Protein AF-A0A920MEP7-F1 (afdb_monomer_lite)

pLDDT: mean 88.27, std 14.55, range [32.38, 98.56]

Structure (mmCIF, N/CA/C/O backbone):
data_AF-A0A920MEP7-F1
#
_entry.id   AF-A0A920MEP7-F1
#
loop_
_atom_site.group_PDB
_atom_site.id
_atom_site.type_symbol
_atom_site.label_atom_id
_atom_site.label_alt_id
_atom_site.label_comp_id
_atom_site.label_asym_id
_atom_site.label_entity_id
_atom_site.label_seq_id
_atom_site.pdbx_PDB_ins_code
_atom_site.Cartn_x
_atom_site.Cartn_y
_atom_site.Cartn_z
_atom_site.occupancy
_atom_site.B_iso_or_equiv
_atom_site.auth_seq_id
_atom_site.auth_comp_id
_atom_site.auth_asym_id
_atom_site.auth_atom_id
_atom_site.pdbx_PDB_model_num
ATOM 1 N N . MET A 1 1 ? -2.059 -19.667 4.956 1.00 55.47 1 MET A N 1
ATOM 2 C CA . MET A 1 1 ? -2.532 -18.261 4.910 1.00 55.47 1 MET A CA 1
ATOM 3 C C . MET A 1 1 ? -3.082 -17.993 3.520 1.00 55.47 1 MET A C 1
ATOM 5 O O . MET A 1 1 ? -2.458 -18.440 2.569 1.00 55.47 1 MET A O 1
ATOM 9 N N . LYS A 1 2 ? -4.244 -17.339 3.388 1.00 78.62 2 LYS A N 1
ATOM 10 C CA . LYS A 1 2 ? -4.811 -16.990 2.074 1.00 78.62 2 LYS A CA 1
ATOM 11 C C . LYS A 1 2 ? -4.186 -15.677 1.589 1.00 78.62 2 LYS A C 1
ATOM 13 O O . LYS A 1 2 ? -4.245 -14.680 2.309 1.00 78.62 2 LYS A O 1
ATOM 18 N N . GLY A 1 3 ? -3.583 -15.707 0.405 1.00 91.06 3 GLY A N 1
ATOM 19 C CA . GLY A 1 3 ? -3.144 -14.524 -0.331 1.00 91.06 3 GLY A CA 1
ATOM 20 C C . GLY A 1 3 ? -3.932 -14.375 -1.630 1.00 91.06 3 GLY A C 1
ATOM 21 O O . GLY A 1 3 ? -4.573 -15.330 -2.073 1.00 91.06 3 GLY A O 1
ATOM 22 N N . PHE A 1 4 ? -3.920 -13.180 -2.208 1.00 96.56 4 PHE A N 1
ATOM 23 C CA . PHE A 1 4 ? -4.502 -12.901 -3.519 1.00 96.56 4 PHE A CA 1
ATOM 24 C C . PHE A 1 4 ? -3.724 -11.790 -4.227 1.00 96.56 4 PHE A C 1
ATOM 26 O O . PHE A 1 4 ? -3.032 -10.991 -3.594 1.00 96.56 4 PHE A O 1
ATOM 33 N N . ILE A 1 5 ? -3.854 -11.741 -5.551 1.00 97.88 5 ILE A N 1
ATOM 34 C CA . ILE A 1 5 ? -3.177 -10.767 -6.407 1.00 97.88 5 ILE A CA 1
ATOM 35 C C . ILE A 1 5 ? -4.216 -9.818 -6.991 1.00 97.88 5 ILE A C 1
ATOM 37 O O . ILE A 1 5 ? -5.267 -10.252 -7.459 1.00 97.88 5 ILE A O 1
ATOM 41 N N . ILE A 1 6 ? -3.895 -8.527 -6.985 1.00 97.88 6 ILE A N 1
ATOM 42 C CA . ILE A 1 6 ? -4.629 -7.496 -7.711 1.00 97.88 6 ILE A CA 1
ATOM 43 C C . ILE A 1 6 ? -3.776 -7.053 -8.892 1.00 97.88 6 ILE A C 1
ATOM 45 O O . ILE A 1 6 ? -2.774 -6.359 -8.719 1.00 97.88 6 ILE A O 1
ATOM 49 N N . ASP A 1 7 ? -4.187 -7.476 -10.084 1.00 97.94 7 ASP A N 1
ATOM 50 C CA . ASP A 1 7 ? -3.646 -7.028 -11.367 1.00 97.94 7 ASP A CA 1
ATOM 51 C C . ASP A 1 7 ? -4.684 -6.118 -12.025 1.00 97.94 7 ASP A C 1
ATOM 53 O O . ASP A 1 7 ? -5.608 -6.572 -12.699 1.00 97.94 7 ASP A O 1
ATOM 57 N N . GLN A 1 8 ? -4.608 -4.830 -11.701 1.00 98.31 8 GLN A N 1
ATOM 58 C CA . GLN A 1 8 ? -5.522 -3.807 -12.200 1.00 98.31 8 GLN A CA 1
ATOM 59 C C . GLN A 1 8 ? -4.709 -2.570 -12.571 1.00 98.31 8 GLN A C 1
ATOM 61 O O . GLN A 1 8 ? -4.029 -2.031 -11.688 1.00 98.31 8 GLN A O 1
ATOM 66 N N . PRO A 1 9 ? -4.747 -2.105 -13.833 1.00 98.25 9 PRO A N 1
ATOM 67 C CA . PRO A 1 9 ? -3.940 -0.972 -14.251 1.00 98.25 9 PRO A CA 1
ATOM 68 C C . PRO A 1 9 ? -4.361 0.321 -13.546 1.00 98.25 9 PRO A C 1
ATOM 70 O O . PRO A 1 9 ? -5.502 0.496 -13.112 1.00 98.25 9 PRO A O 1
ATOM 73 N N . ILE A 1 10 ? -3.397 1.228 -13.393 1.00 97.75 10 ILE A N 1
ATOM 74 C CA . ILE A 1 10 ? -3.559 2.476 -12.653 1.00 97.75 10 ILE A CA 1
ATOM 75 C C . ILE A 1 10 ? -3.188 3.665 -13.526 1.00 97.75 10 ILE A C 1
ATOM 77 O O . ILE A 1 10 ? -2.081 3.740 -14.067 1.00 97.75 10 ILE A O 1
ATOM 81 N N . ARG A 1 11 ? -4.072 4.663 -13.558 1.00 96.44 11 ARG A N 1
ATOM 82 C CA . ARG A 1 11 ? -3.802 5.988 -14.123 1.00 96.44 11 ARG A CA 1
ATOM 83 C C . ARG A 1 11 ? -3.834 7.043 -13.024 1.00 96.44 11 ARG A C 1
ATOM 85 O O . ARG A 1 11 ? -4.595 6.941 -12.068 1.00 96.44 11 ARG A O 1
ATOM 92 N N . ILE A 1 12 ? -3.000 8.073 -13.145 1.00 93.00 12 ILE A N 1
ATOM 93 C CA . ILE A 1 12 ? -3.084 9.247 -12.270 1.00 93.00 12 ILE A CA 1
ATOM 94 C C . ILE A 1 12 ? -4.137 10.186 -12.849 1.00 93.00 12 ILE A C 1
ATOM 96 O O . ILE A 1 12 ? -3.950 10.717 -13.944 1.00 93.00 12 ILE A O 1
ATOM 100 N N . ASP A 1 13 ? -5.205 10.431 -12.098 1.00 91.44 13 ASP A N 1
ATOM 101 C CA . ASP A 1 13 ? -6.173 11.475 -12.409 1.00 91.44 13 ASP A CA 1
ATOM 102 C C . ASP A 1 13 ? -5.526 12.848 -12.182 1.00 91.44 13 ASP A C 1
ATOM 104 O O . ASP A 1 13 ? -5.351 13.301 -11.047 1.00 91.44 13 ASP A O 1
ATOM 108 N N . ARG A 1 14 ? -5.121 13.492 -13.282 1.00 86.06 14 ARG A N 1
ATOM 109 C CA . ARG A 1 14 ? -4.467 14.808 -13.278 1.00 86.06 14 ARG A CA 1
ATOM 110 C C . ARG A 1 14 ? -5.448 15.966 -13.081 1.00 86.06 14 ARG A C 1
ATOM 112 O O . ARG A 1 14 ? -5.000 17.041 -12.692 1.00 86.06 14 ARG A O 1
ATOM 119 N N . ASN A 1 15 ? -6.742 15.745 -13.313 1.00 84.06 15 ASN A N 1
ATOM 120 C CA . ASN A 1 15 ? -7.783 16.765 -13.164 1.00 84.06 15 ASN A CA 1
ATOM 121 C C . ASN A 1 15 ? -8.213 16.908 -11.698 1.00 84.06 15 ASN A C 1
ATOM 123 O O . ASN A 1 15 ? -8.708 17.952 -11.276 1.00 84.06 15 ASN A O 1
ATOM 127 N N . ASN A 1 16 ? -7.976 15.877 -10.887 1.00 83.38 16 ASN A N 1
ATOM 128 C CA . ASN A 1 16 ? -8.189 15.932 -9.452 1.00 83.38 16 ASN A CA 1
ATOM 129 C C . ASN A 1 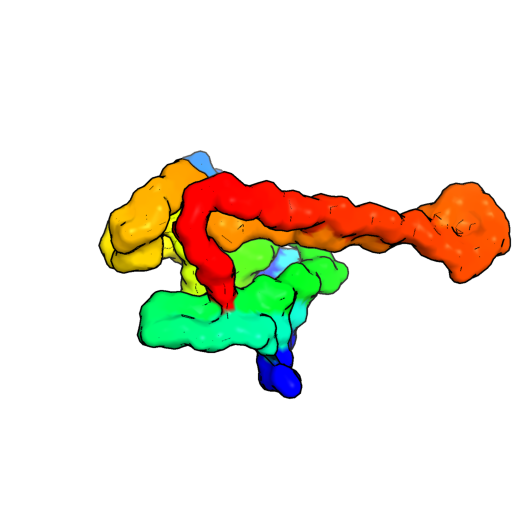16 ? -7.069 16.705 -8.727 1.00 83.38 16 ASN A C 1
ATOM 131 O O . ASN A 1 16 ? -5.884 16.391 -8.865 1.00 83.38 16 ASN A O 1
ATOM 135 N N . LYS A 1 17 ? -7.449 17.638 -7.839 1.00 77.38 17 LYS A N 1
ATOM 136 C CA . LYS A 1 17 ? -6.532 18.431 -6.989 1.00 77.38 17 LYS A CA 1
ATOM 137 C C . LYS A 1 17 ? -5.497 17.581 -6.232 1.00 77.38 17 LYS A C 1
ATOM 139 O O . LYS A 1 17 ? -4.391 18.044 -5.971 1.00 77.38 17 LYS A O 1
ATOM 144 N N . TYR A 1 18 ? -5.832 16.340 -5.879 1.00 79.31 18 TYR A N 1
ATOM 145 C CA . TYR A 1 18 ? -4.975 15.436 -5.110 1.00 79.31 18 TYR A CA 1
ATOM 146 C C . TYR A 1 18 ? -4.148 14.466 -5.963 1.00 79.31 18 TYR A C 1
ATOM 148 O O . TYR A 1 18 ? -3.463 13.618 -5.379 1.00 79.31 18 TYR A O 1
ATOM 156 N N . ARG A 1 19 ? -4.206 14.568 -7.302 1.00 84.06 19 ARG A N 1
ATOM 157 C CA . ARG A 1 19 ? -3.530 13.670 -8.259 1.00 84.06 19 ARG A CA 1
ATOM 158 C C . ARG A 1 19 ? -3.702 12.203 -7.872 1.00 84.06 19 ARG A C 1
ATOM 160 O O . ARG A 1 19 ? -2.742 11.489 -7.569 1.00 84.06 19 ARG A O 1
ATOM 167 N N . LYS A 1 20 ? -4.963 11.798 -7.740 1.00 89.00 20 LYS A N 1
ATOM 168 C CA . LYS A 1 20 ? -5.339 10.485 -7.220 1.00 89.00 20 LYS A CA 1
ATOM 169 C C . LYS A 1 20 ? -5.065 9.433 -8.293 1.00 89.00 20 LYS A C 1
ATOM 171 O O . LYS A 1 20 ? -5.510 9.559 -9.422 1.00 89.00 20 LYS A O 1
ATOM 176 N N . SER A 1 21 ? -4.346 8.385 -7.931 1.00 94.56 21 SER A N 1
ATOM 177 C CA . SER A 1 21 ? -4.244 7.174 -8.739 1.00 94.56 21 SER A CA 1
ATOM 178 C C . SER A 1 21 ? -5.575 6.430 -8.704 1.00 94.56 21 SER A C 1
ATOM 180 O O . SER A 1 21 ? -6.063 6.148 -7.608 1.00 94.56 21 SER A O 1
ATOM 182 N N . ILE A 1 22 ? -6.155 6.146 -9.861 1.00 95.31 22 ILE A N 1
ATOM 183 C CA . ILE A 1 22 ? -7.443 5.470 -10.039 1.00 95.31 22 ILE A CA 1
ATOM 184 C C . ILE A 1 22 ? -7.250 4.192 -10.855 1.00 95.31 22 ILE A C 1
ATOM 186 O O . ILE A 1 22 ? -6.300 4.101 -11.636 1.00 95.31 22 ILE A O 1
ATOM 190 N N . ILE A 1 23 ? -8.132 3.214 -10.650 1.00 97.00 23 ILE A N 1
ATOM 191 C CA . ILE A 1 23 ? -8.180 2.028 -11.506 1.00 97.00 23 ILE A CA 1
ATOM 192 C C . ILE A 1 23 ? -8.759 2.445 -12.845 1.00 97.00 23 ILE A C 1
ATOM 194 O O . ILE A 1 23 ? -9.815 3.074 -12.886 1.00 97.00 23 ILE A O 1
ATOM 198 N N . ASP A 1 24 ? -8.038 2.137 -13.910 1.00 96.31 24 ASP A N 1
ATOM 199 C CA . ASP A 1 24 ? -8.383 2.566 -15.256 1.00 96.31 24 ASP A CA 1
ATOM 200 C C . ASP A 1 24 ? -7.801 1.568 -16.253 1.00 96.31 24 ASP A C 1
ATOM 202 O O . ASP A 1 24 ? -6.620 1.235 -16.153 1.00 96.31 24 ASP A O 1
ATOM 206 N N . ALA A 1 25 ? -8.608 1.090 -17.199 1.00 95.75 25 ALA A N 1
ATOM 207 C CA . ALA A 1 25 ? -8.166 0.132 -18.209 1.00 95.75 25 ALA A CA 1
ATOM 208 C C . ALA A 1 25 ? -7.069 0.710 -19.121 1.00 95.75 25 ALA A C 1
ATOM 210 O O . ALA A 1 25 ? -6.203 -0.031 -19.578 1.00 95.75 25 ALA A O 1
ATOM 211 N N . GLU A 1 26 ? -7.052 2.033 -19.317 1.00 95.62 26 GLU A N 1
ATOM 212 C CA . GLU A 1 26 ? -6.011 2.753 -20.065 1.00 95.62 26 GLU A CA 1
ATOM 213 C C . GLU A 1 26 ? -4.804 3.135 -19.183 1.00 95.62 26 GLU A C 1
ATOM 215 O O . GLU A 1 26 ? -3.903 3.874 -19.589 1.00 95.62 26 GLU A O 1
ATOM 220 N N . GLY A 1 27 ? -4.790 2.675 -17.930 1.00 96.44 27 GLY A N 1
ATOM 221 C CA . GLY A 1 27 ? -3.718 2.917 -16.979 1.00 96.44 27 GLY A CA 1
ATOM 222 C C . GLY A 1 27 ? -2.447 2.112 -17.251 1.00 96.44 27 GLY A C 1
ATOM 223 O O . GLY A 1 27 ? -2.382 1.200 -18.070 1.00 96.44 27 GLY A O 1
ATOM 224 N N . LEU A 1 28 ? -1.400 2.422 -16.488 1.00 97.75 28 LEU A N 1
ATOM 225 C CA . LEU A 1 28 ? -0.173 1.634 -16.488 1.00 97.75 28 LEU A CA 1
ATOM 226 C C . LEU A 1 28 ? -0.383 0.339 -15.708 1.00 97.75 28 LEU A C 1
ATOM 228 O O . LEU A 1 28 ? -0.958 0.360 -14.618 1.00 97.75 28 LEU A O 1
ATOM 232 N N . LYS A 1 29 ? 0.177 -0.766 -16.213 1.00 98.19 29 LYS A N 1
ATOM 233 C CA . LYS A 1 29 ? 0.174 -2.061 -15.522 1.00 98.19 29 LYS A CA 1
ATOM 234 C C . LYS A 1 29 ? 0.634 -1.907 -14.069 1.00 98.19 29 LYS A C 1
ATOM 236 O O . LYS A 1 29 ? 1.710 -1.343 -13.801 1.00 98.19 29 LYS A O 1
ATOM 241 N N . ALA A 1 30 ? -0.196 -2.416 -13.163 1.00 98.38 30 ALA A N 1
ATOM 242 C CA . ALA A 1 30 ? 0.032 -2.381 -11.733 1.00 98.38 30 ALA A CA 1
ATOM 243 C C . ALA A 1 30 ? -0.389 -3.711 -11.098 1.00 98.38 30 ALA A C 1
ATOM 245 O O . ALA A 1 30 ? -1.553 -4.093 -11.190 1.00 98.38 30 ALA A O 1
ATOM 246 N N . ILE A 1 31 ? 0.557 -4.384 -10.439 1.00 98.56 31 ILE A N 1
ATOM 247 C CA . ILE A 1 31 ? 0.349 -5.678 -9.780 1.00 98.56 31 ILE A CA 1
ATOM 248 C C . ILE A 1 31 ? 0.750 -5.571 -8.312 1.00 98.56 31 ILE A C 1
ATOM 250 O O . ILE A 1 31 ? 1.887 -5.199 -8.003 1.00 98.56 31 ILE A O 1
ATOM 254 N N . THR A 1 32 ? -0.164 -5.934 -7.417 1.00 98.31 32 THR A N 1
ATOM 255 C CA . THR A 1 32 ? 0.074 -5.972 -5.969 1.00 98.31 32 THR A CA 1
ATOM 256 C C . THR A 1 32 ? -0.381 -7.305 -5.397 1.00 98.31 32 THR A C 1
ATOM 258 O O . THR A 1 32 ? -1.514 -7.727 -5.623 1.00 98.31 32 THR A O 1
ATOM 261 N N . GLU A 1 33 ? 0.481 -7.950 -4.623 1.00 98.00 33 GLU A N 1
ATOM 262 C CA . GLU A 1 33 ? 0.149 -9.150 -3.863 1.00 98.00 33 GLU A CA 1
ATOM 263 C C . GLU A 1 33 ? -0.243 -8.779 -2.430 1.00 98.00 33 GLU A C 1
ATOM 265 O O . GLU A 1 33 ? 0.422 -7.977 -1.772 1.00 98.00 33 GLU A O 1
ATOM 270 N N . PHE A 1 34 ? -1.330 -9.375 -1.947 1.00 96.81 34 PHE A N 1
ATOM 271 C CA . PHE A 1 34 ? -1.833 -9.222 -0.590 1.00 96.81 34 PHE A CA 1
ATOM 272 C C . PHE A 1 34 ? -1.797 -10.564 0.122 1.00 96.81 34 PHE A C 1
ATOM 274 O O . PHE A 1 34 ? -2.368 -11.548 -0.351 1.00 96.81 34 PHE A O 1
ATOM 281 N N . LYS A 1 35 ? -1.212 -10.591 1.315 1.00 95.31 35 LYS A N 1
ATOM 282 C CA . LYS A 1 35 ? -1.186 -11.761 2.188 1.00 95.31 35 LYS A CA 1
ATOM 283 C C . LYS A 1 35 ? -1.728 -11.385 3.555 1.00 95.31 35 LYS A C 1
ATOM 285 O O . LYS A 1 35 ? -1.155 -10.564 4.267 1.00 95.31 35 LYS A O 1
ATOM 290 N N . MET A 1 36 ? -2.856 -11.984 3.930 1.00 94.56 36 MET A N 1
ATOM 291 C CA . MET A 1 36 ? -3.461 -11.722 5.233 1.00 94.56 36 MET A CA 1
ATOM 292 C C . MET A 1 36 ? -2.602 -12.343 6.336 1.00 94.56 36 MET A C 1
ATOM 294 O O .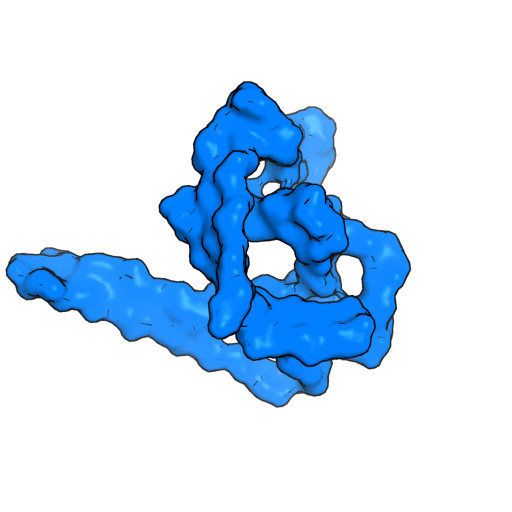 MET A 1 36 ? -2.407 -13.560 6.368 1.00 94.56 36 MET A O 1
ATOM 298 N N . VAL A 1 37 ? -2.129 -11.509 7.259 1.00 93.25 37 VAL A N 1
ATOM 299 C CA . VAL A 1 37 ? -1.362 -11.951 8.432 1.00 93.25 37 VAL A CA 1
ATOM 300 C C . VAL A 1 37 ? -2.298 -12.190 9.610 1.00 93.25 37 VAL A C 1
ATOM 302 O O . VAL A 1 37 ? -2.155 -13.175 10.330 1.00 93.25 37 VAL A O 1
ATOM 305 N N . LYS A 1 38 ? -3.267 -11.290 9.809 1.00 91.19 38 LYS A N 1
ATOM 306 C CA . LYS A 1 38 ? -4.190 -11.326 10.944 1.00 91.19 38 LYS A CA 1
ATOM 307 C C . LYS A 1 38 ? -5.533 -10.711 10.578 1.00 91.19 38 LYS A C 1
ATOM 309 O O . LYS A 1 38 ? -5.599 -9.751 9.819 1.00 91.19 38 LYS A O 1
ATOM 314 N N . ARG A 1 39 ? -6.604 -11.259 11.146 1.00 91.38 39 ARG A N 1
ATOM 315 C CA . ARG A 1 39 ? -7.961 -10.725 11.031 1.00 91.38 39 ARG A CA 1
ATOM 316 C C . ARG A 1 39 ? -8.432 -10.213 12.388 1.00 91.38 39 ARG A C 1
ATOM 318 O O . ARG A 1 39 ? -8.170 -10.848 13.409 1.00 91.38 39 ARG A O 1
ATOM 325 N N . PHE A 1 40 ? -9.165 -9.108 12.379 1.00 89.62 40 PHE A N 1
ATOM 326 C CA . PHE A 1 40 ? -9.888 -8.579 13.531 1.00 89.62 40 PHE A CA 1
ATOM 327 C C . PHE A 1 40 ? -11.377 -8.428 13.229 1.00 89.62 40 PHE A C 1
ATOM 329 O O . PHE A 1 40 ? -11.834 -8.722 12.125 1.00 89.62 40 PHE A O 1
ATOM 336 N N . SER A 1 41 ? -12.129 -7.941 14.216 1.00 87.81 41 SER A N 1
ATOM 337 C CA . SER A 1 41 ? -13.563 -7.670 14.097 1.00 87.81 41 SER A CA 1
ATOM 338 C C . SER A 1 41 ? -13.894 -6.653 13.001 1.00 87.81 41 SER A C 1
ATOM 340 O O . SER A 1 41 ? -14.836 -6.860 12.243 1.00 87.81 41 SER A O 1
ATOM 342 N N . HIS A 1 42 ? -13.111 -5.575 12.892 1.00 87.19 42 HIS A N 1
ATOM 343 C CA . HIS A 1 42 ? -13.397 -4.451 11.986 1.00 87.19 42 HIS A CA 1
ATOM 344 C C . HIS A 1 42 ? -12.226 -4.078 11.061 1.00 87.19 42 HIS A C 1
ATOM 346 O O . HIS A 1 42 ? -12.298 -3.077 10.354 1.00 87.19 42 HIS A O 1
ATOM 352 N N . ALA A 1 43 ? -11.141 -4.856 11.077 1.00 91.38 43 ALA A N 1
ATOM 353 C CA . ALA A 1 43 ? -9.926 -4.600 10.304 1.00 91.38 43 ALA A CA 1
ATOM 354 C C . ALA A 1 43 ? -9.171 -5.903 10.006 1.00 91.38 43 ALA A C 1
ATOM 356 O O . ALA A 1 43 ? -9.536 -6.982 10.483 1.00 91.38 43 ALA A O 1
ATOM 357 N N . SER A 1 44 ? -8.123 -5.828 9.192 1.00 92.25 44 SER A N 1
ATOM 358 C CA . SER A 1 44 ? -7.228 -6.953 8.912 1.00 92.25 44 SER A CA 1
ATOM 359 C C . SER A 1 44 ? -5.829 -6.458 8.550 1.00 92.25 44 SER A C 1
ATOM 361 O O . SER A 1 44 ? -5.698 -5.479 7.811 1.00 92.25 44 SER A O 1
ATOM 363 N N . LEU A 1 45 ? -4.810 -7.193 9.002 1.00 93.19 45 LEU A N 1
ATOM 364 C CA . LEU A 1 45 ? -3.413 -6.969 8.652 1.00 93.19 45 LEU A CA 1
ATOM 365 C C . LEU A 1 45 ? -3.111 -7.660 7.352 1.00 93.19 45 LEU A C 1
ATOM 367 O O . LEU A 1 45 ? -3.285 -8.880 7.237 1.00 93.19 45 LEU A O 1
ATOM 371 N N . PHE A 1 46 ? -2.517 -6.904 6.447 1.00 94.81 46 PHE A N 1
ATOM 372 C CA . PHE A 1 46 ? -1.914 -7.454 5.256 1.00 94.81 46 PHE A CA 1
ATOM 373 C C . PHE A 1 46 ? -0.430 -7.145 5.217 1.00 94.81 46 PHE A C 1
ATOM 375 O O . PHE A 1 46 ? -0.006 -6.005 5.398 1.00 94.81 46 PHE A O 1
ATOM 382 N N . GLU A 1 47 ? 0.341 -8.184 4.939 1.00 95.81 47 GLU A N 1
ATOM 383 C CA . GLU A 1 47 ? 1.629 -8.049 4.286 1.00 95.81 47 GLU A CA 1
ATOM 384 C C . GLU A 1 47 ? 1.329 -7.790 2.803 1.00 95.81 47 GLU A C 1
ATOM 386 O O . GLU A 1 47 ? 0.544 -8.522 2.191 1.00 95.81 47 GLU A O 1
ATOM 391 N N . ILE A 1 48 ? 1.859 -6.695 2.259 1.00 96.81 48 ILE A N 1
ATOM 392 C CA . ILE A 1 48 ? 1.530 -6.229 0.910 1.00 96.81 48 ILE A CA 1
ATOM 393 C C . ILE A 1 48 ?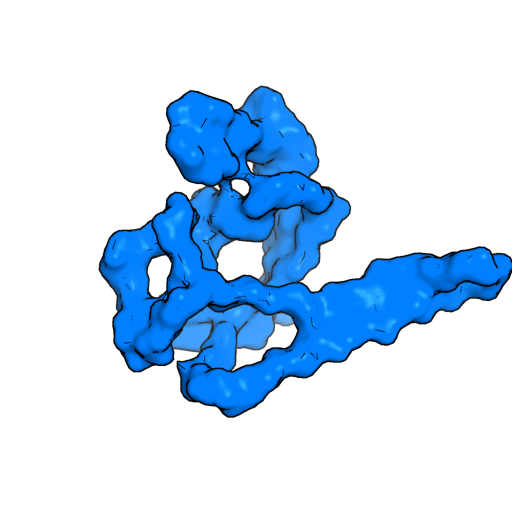 2.821 -6.043 0.125 1.00 96.81 48 ILE A C 1
ATOM 395 O O . ILE A 1 48 ? 3.669 -5.239 0.515 1.00 96.81 48 ILE A O 1
ATOM 399 N N . SER A 1 49 ? 2.915 -6.728 -1.010 1.00 96.81 49 SER A N 1
ATOM 400 C CA . SER A 1 49 ? 4.080 -6.708 -1.890 1.00 96.81 49 SER A CA 1
ATOM 401 C C . SER A 1 49 ? 3.703 -6.091 -3.238 1.00 96.81 49 SER A C 1
ATOM 403 O O . SER A 1 49 ? 3.040 -6.735 -4.057 1.00 96.81 49 SER A O 1
ATOM 405 N N . PRO A 1 50 ? 4.076 -4.827 -3.503 1.00 96.69 50 PRO A N 1
ATOM 406 C CA . PRO A 1 50 ? 3.891 -4.230 -4.818 1.00 96.69 50 PRO A CA 1
ATOM 407 C C . PRO A 1 50 ? 4.933 -4.808 -5.790 1.00 96.69 50 PRO A C 1
ATOM 409 O O . PRO A 1 50 ? 6.123 -4.531 -5.671 1.00 96.69 50 PRO A O 1
ATOM 412 N N . ILE A 1 51 ? 4.488 -5.602 -6.767 1.00 97.50 51 ILE A N 1
ATOM 413 C CA . ILE A 1 51 ? 5.361 -6.168 -7.815 1.00 97.50 51 ILE A CA 1
ATOM 414 C C . ILE A 1 51 ? 5.784 -5.076 -8.809 1.00 97.50 51 ILE A C 1
ATOM 416 O O . ILE A 1 51 ? 6.867 -5.102 -9.384 1.00 97.50 51 ILE A O 1
ATOM 420 N N . THR A 1 52 ? 4.929 -4.071 -8.985 1.00 97.31 52 THR A N 1
ATOM 421 C CA . THR A 1 52 ? 5.215 -2.834 -9.723 1.00 97.31 52 THR A CA 1
ATOM 422 C C . THR A 1 52 ? 5.206 -1.628 -8.783 1.00 97.31 52 THR A C 1
ATOM 424 O O . THR A 1 52 ? 4.559 -1.661 -7.744 1.00 97.31 52 THR A O 1
ATOM 427 N N . GLY A 1 53 ? 5.853 -0.522 -9.162 1.00 95.69 53 GLY A N 1
ATOM 428 C CA . GLY A 1 53 ? 5.996 0.671 -8.310 1.00 95.69 53 GLY A CA 1
ATOM 429 C C . GLY A 1 53 ? 5.184 1.899 -8.740 1.00 95.69 53 GLY A C 1
ATOM 430 O O . GLY A 1 53 ? 5.761 2.976 -8.886 1.00 95.69 53 GLY A O 1
ATOM 431 N N . ARG A 1 54 ? 3.870 1.791 -9.000 1.00 96.56 54 ARG A N 1
ATOM 432 C CA . ARG A 1 54 ? 3.061 2.965 -9.404 1.00 96.56 54 ARG A CA 1
ATOM 433 C C . ARG A 1 54 ? 2.731 3.871 -8.212 1.00 96.56 54 ARG A C 1
ATOM 435 O O . ARG A 1 54 ? 2.582 3.421 -7.075 1.00 96.56 54 ARG A O 1
ATOM 442 N N . THR A 1 55 ? 2.571 5.171 -8.467 1.00 95.50 55 THR A N 1
ATOM 443 C CA . THR A 1 55 ? 2.189 6.148 -7.435 1.00 95.50 55 THR A CA 1
ATOM 444 C C . THR A 1 55 ? 0.902 5.708 -6.737 1.00 95.50 55 THR A C 1
ATOM 446 O O . THR A 1 55 ? -0.082 5.395 -7.400 1.00 95.50 55 THR A O 1
ATOM 449 N N . HIS A 1 56 ? 0.900 5.684 -5.400 1.00 95.75 56 HIS A N 1
ATOM 450 C CA . HIS A 1 56 ? -0.232 5.244 -4.567 1.00 95.75 56 HIS A CA 1
ATOM 451 C C . HIS A 1 56 ? -0.799 3.850 -4.892 1.00 95.75 56 HIS A C 1
ATOM 453 O O . HIS A 1 56 ? -1.933 3.575 -4.509 1.00 95.75 56 HIS A O 1
ATOM 459 N N . GLN A 1 57 ? -0.040 2.970 -5.551 1.00 97.62 57 GLN A N 1
ATOM 460 C CA . GLN A 1 57 ? -0.546 1.687 -6.042 1.00 97.62 57 GLN A CA 1
ATOM 461 C C . GLN A 1 57 ? -1.271 0.870 -4.971 1.00 97.62 57 GLN A C 1
ATOM 463 O O . GLN A 1 57 ? -2.443 0.548 -5.144 1.00 97.62 57 GLN A O 1
ATOM 468 N N . ILE A 1 58 ? -0.612 0.626 -3.833 1.00 97.88 58 ILE A N 1
ATOM 469 C CA . ILE A 1 58 ? -1.197 -0.125 -2.715 1.00 97.88 58 ILE A CA 1
ATOM 470 C C . ILE A 1 58 ? -2.506 0.529 -2.249 1.00 97.88 58 ILE A C 1
ATOM 472 O O . ILE A 1 58 ? -3.515 -0.143 -2.097 1.00 97.88 58 ILE A O 1
ATOM 476 N N . ARG A 1 59 ? -2.522 1.858 -2.093 1.00 97.12 59 ARG A N 1
ATOM 477 C CA . ARG A 1 59 ? -3.694 2.611 -1.611 1.00 97.12 59 ARG A CA 1
ATOM 478 C C . ARG A 1 59 ? -4.874 2.520 -2.584 1.00 97.12 59 ARG A C 1
ATOM 480 O O . ARG A 1 59 ? -6.010 2.346 -2.150 1.00 97.12 59 ARG A O 1
ATOM 487 N N . ALA A 1 60 ? -4.604 2.625 -3.885 1.00 97.06 60 ALA A N 1
ATOM 488 C CA . ALA A 1 60 ? -5.615 2.529 -4.933 1.00 97.06 60 ALA A CA 1
ATOM 489 C C . ALA A 1 60 ? -6.177 1.104 -5.050 1.00 97.06 60 ALA A C 1
ATOM 491 O O . ALA A 1 60 ? -7.393 0.935 -5.055 1.00 97.06 60 ALA A O 1
ATOM 492 N N . HIS A 1 61 ? -5.310 0.087 -5.071 1.00 98.06 61 HIS A N 1
ATOM 493 C CA . HIS A 1 61 ? -5.715 -1.323 -5.104 1.00 98.06 61 HIS A CA 1
ATOM 494 C C . HIS A 1 61 ? -6.494 -1.732 -3.850 1.00 98.06 61 HIS A C 1
ATOM 496 O O . HIS A 1 61 ? -7.537 -2.364 -3.973 1.00 98.06 61 HIS A O 1
ATOM 502 N N . SER A 1 62 ? -6.057 -1.317 -2.657 1.00 97.06 62 SER A N 1
ATOM 503 C CA . SER A 1 62 ? -6.785 -1.548 -1.401 1.00 97.06 62 SER A CA 1
ATOM 504 C C . SER A 1 62 ? -8.192 -0.944 -1.426 1.00 97.06 62 SER A C 1
ATOM 506 O O . SER A 1 62 ? -9.154 -1.587 -1.013 1.00 97.06 62 SER A O 1
ATOM 508 N N . ALA A 1 63 ? -8.345 0.279 -1.940 1.00 96.00 63 ALA A N 1
ATOM 509 C CA . ALA A 1 63 ? -9.663 0.895 -2.071 1.00 96.00 63 ALA A CA 1
ATOM 510 C C . ALA A 1 63 ? -10.538 0.214 -3.131 1.00 96.00 63 ALA A C 1
ATOM 512 O O . ALA A 1 63 ? -11.734 0.062 -2.909 1.00 96.00 63 ALA A O 1
ATOM 513 N N . PHE A 1 64 ? -9.949 -0.225 -4.247 1.00 96.31 64 PHE A N 1
ATOM 514 C CA . PHE A 1 64 ? -10.655 -0.937 -5.315 1.00 96.31 64 PHE A CA 1
ATOM 515 C C . PHE A 1 64 ? -11.327 -2.223 -4.823 1.00 96.31 64 PHE A C 1
ATOM 517 O O . PHE A 1 64 ? -12.468 -2.495 -5.177 1.00 96.31 64 PHE A O 1
ATOM 524 N N . ILE A 1 65 ? -10.660 -2.976 -3.946 1.00 95.25 65 ILE A N 1
ATOM 525 C CA . ILE A 1 65 ? -11.219 -4.201 -3.354 1.00 95.25 65 ILE A CA 1
ATOM 526 C C . ILE A 1 65 ? -12.132 -3.942 -2.146 1.00 95.25 65 ILE A C 1
ATOM 528 O O . ILE A 1 65 ? -12.434 -4.866 -1.396 1.00 95.25 65 ILE A O 1
ATOM 532 N N . ASN A 1 66 ? -12.552 -2.693 -1.921 1.00 93.94 66 ASN A N 1
ATOM 533 C CA . ASN A 1 66 ? -13.354 -2.272 -0.767 1.00 93.94 66 ASN A CA 1
ATOM 534 C C . ASN A 1 66 ? -12.688 -2.535 0.599 1.00 93.94 66 ASN A C 1
ATOM 536 O O . ASN A 1 66 ? -13.368 -2.681 1.613 1.00 93.94 66 ASN A O 1
ATOM 540 N N . MET A 1 67 ? -11.353 -2.552 0.648 1.00 94.25 67 MET A N 1
ATOM 541 C CA . MET A 1 67 ? -10.568 -2.693 1.880 1.00 94.25 67 MET A CA 1
ATOM 542 C C . MET A 1 67 ? -9.551 -1.552 2.020 1.00 94.25 67 MET A C 1
ATOM 544 O O . MET A 1 67 ? -8.341 -1.793 2.025 1.00 94.25 67 MET A O 1
ATOM 548 N N . PRO A 1 68 ? -10.000 -0.286 2.083 1.00 95.38 68 PRO A N 1
ATOM 549 C CA . PRO A 1 68 ? -9.093 0.849 2.129 1.00 95.38 68 PRO A CA 1
ATOM 550 C C . PRO A 1 68 ? -8.268 0.877 3.422 1.00 95.38 68 PRO A C 1
ATOM 552 O O . PRO A 1 68 ? -8.692 0.407 4.476 1.00 95.38 68 PRO A O 1
ATOM 555 N N . ILE A 1 69 ? -7.081 1.477 3.340 1.00 95.25 69 ILE A N 1
ATOM 556 C CA . ILE A 1 69 ? -6.136 1.543 4.459 1.00 95.25 69 ILE A CA 1
ATOM 557 C C . ILE A 1 69 ? -6.651 2.506 5.532 1.00 95.25 69 ILE A C 1
ATOM 559 O O . ILE A 1 69 ? -7.054 3.634 5.232 1.00 95.25 69 ILE A O 1
ATOM 563 N N . ALA A 1 70 ? -6.575 2.086 6.795 1.00 93.81 70 ALA A N 1
ATOM 564 C CA . ALA A 1 70 ? -6.950 2.920 7.929 1.00 93.81 70 ALA A CA 1
ATOM 565 C C . ALA A 1 70 ? -6.133 4.225 7.968 1.00 93.81 70 ALA A C 1
ATOM 567 O O . ALA A 1 70 ? -4.921 4.250 7.720 1.00 93.81 70 ALA A O 1
ATOM 568 N N . GLY A 1 71 ? -6.800 5.337 8.270 1.00 92.00 71 GLY A N 1
ATOM 569 C CA . GLY A 1 71 ? -6.162 6.657 8.305 1.00 92.00 71 GLY A CA 1
ATOM 570 C C . GLY A 1 71 ? -5.805 7.246 6.931 1.00 92.00 71 GLY A C 1
ATOM 571 O O . GLY A 1 71 ? -5.204 8.322 6.875 1.00 92.00 71 GLY A O 1
ATOM 572 N N . ASP A 1 72 ? -6.177 6.601 5.820 1.00 93.56 72 ASP A N 1
ATOM 573 C CA . ASP A 1 72 ? -5.984 7.152 4.479 1.00 93.56 72 ASP A CA 1
ATOM 574 C C . ASP A 1 72 ? -6.975 8.290 4.186 1.00 93.56 72 ASP A C 1
ATOM 576 O O . ASP A 1 72 ? -8.165 8.079 3.984 1.00 93.56 72 ASP A O 1
ATOM 580 N N . ILE A 1 73 ? -6.478 9.523 4.091 1.00 90.56 73 ILE A N 1
ATOM 581 C CA . ILE A 1 73 ? -7.320 10.699 3.819 1.00 90.56 73 ILE A CA 1
ATOM 582 C C . ILE A 1 73 ? -7.836 10.796 2.370 1.00 90.56 73 ILE A C 1
ATOM 584 O O . ILE A 1 73 ? -8.752 11.570 2.114 1.00 90.56 73 ILE A O 1
ATOM 588 N N . ARG A 1 74 ? -7.230 10.083 1.407 1.00 90.44 74 ARG A N 1
ATOM 589 C CA . ARG A 1 74 ? -7.553 10.191 -0.036 1.00 90.44 74 ARG A CA 1
ATOM 590 C C . ARG A 1 74 ? -8.392 9.019 -0.544 1.00 90.44 74 ARG A C 1
ATOM 592 O O . ARG A 1 74 ? -9.202 9.186 -1.460 1.00 90.44 74 ARG A O 1
ATOM 599 N N . TYR A 1 75 ? -8.145 7.834 0.001 1.00 92.25 75 TYR A N 1
ATOM 600 C CA . TYR A 1 75 ? -8.768 6.573 -0.408 1.00 92.25 75 TYR A CA 1
ATOM 601 C C . TYR A 1 75 ? -9.602 5.924 0.701 1.00 92.25 75 TYR A C 1
ATOM 603 O O . TYR A 1 75 ? -10.318 4.968 0.426 1.00 92.25 75 TYR A O 1
ATOM 611 N N . GLY A 1 76 ? -9.493 6.419 1.936 1.00 88.31 76 GLY A N 1
ATOM 612 C CA . GLY A 1 76 ? -10.169 5.869 3.103 1.00 88.31 76 GLY A CA 1
ATOM 613 C C . GLY A 1 76 ? -11.643 6.232 3.212 1.00 88.31 76 GLY A C 1
ATOM 614 O O . GLY A 1 76 ? -12.214 6.971 2.410 1.00 88.31 76 GLY A O 1
ATOM 615 N N . ILE A 1 77 ? -12.256 5.695 4.262 1.00 88.69 77 ILE A N 1
ATOM 616 C CA . ILE A 1 77 ? -13.678 5.849 4.567 1.00 88.69 77 ILE A CA 1
ATOM 617 C C . ILE A 1 77 ? -13.879 7.140 5.375 1.00 88.69 77 ILE A C 1
ATOM 619 O O . ILE A 1 77 ? -13.150 7.404 6.331 1.00 88.69 77 ILE A O 1
ATOM 623 N N . LYS A 1 78 ? -14.902 7.941 5.040 1.00 85.50 78 LYS A N 1
ATOM 624 C CA . LYS A 1 78 ? -15.200 9.220 5.727 1.00 85.50 78 LYS A CA 1
ATOM 625 C C . LYS A 1 78 ? -15.393 9.049 7.243 1.00 85.50 78 LYS A C 1
ATOM 627 O O . LYS A 1 78 ? -14.933 9.876 8.024 1.00 85.50 78 LYS A O 1
ATOM 632 N N . ASN A 1 79 ? -16.043 7.960 7.651 1.00 86.44 79 ASN A N 1
ATOM 633 C CA . ASN A 1 79 ? -16.276 7.578 9.045 1.00 86.44 79 ASN A CA 1
ATOM 634 C C . ASN A 1 79 ? -15.462 6.335 9.435 1.00 86.44 79 ASN A C 1
ATOM 636 O O . ASN A 1 79 ? -16.015 5.374 9.957 1.00 86.44 79 ASN A O 1
ATOM 640 N N . ASP A 1 80 ? -14.155 6.353 9.174 1.00 88.06 80 ASP A N 1
ATOM 641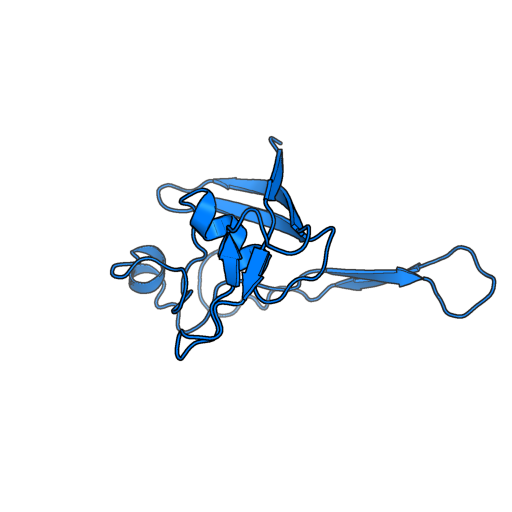 C CA . ASP A 1 80 ? -13.234 5.282 9.569 1.00 88.06 80 ASP A CA 1
ATOM 642 C C . ASP A 1 80 ? -13.269 5.046 11.096 1.00 88.06 80 ASP A C 1
ATOM 644 O O . ASP A 1 80 ? -12.765 5.849 11.890 1.00 88.06 80 ASP A O 1
ATOM 648 N N . ILE A 1 81 ? -13.912 3.944 11.500 1.00 89.06 81 ILE A N 1
ATOM 649 C CA . ILE A 1 81 ? -14.074 3.534 12.900 1.00 89.06 81 ILE A CA 1
ATOM 650 C C . ILE A 1 81 ? -12.710 3.210 13.505 1.00 89.06 81 ILE A C 1
ATOM 652 O O . ILE A 1 81 ? -12.444 3.613 14.629 1.00 89.06 81 ILE A O 1
ATOM 656 N N . ILE A 1 82 ? -11.811 2.575 12.749 1.00 88.75 82 ILE A N 1
ATOM 657 C CA . ILE A 1 82 ? -10.463 2.230 13.215 1.00 88.75 82 ILE A CA 1
ATOM 658 C C . ILE A 1 82 ? -9.684 3.506 13.518 1.00 88.75 82 ILE A C 1
ATOM 660 O O . ILE A 1 82 ? -9.107 3.649 14.597 1.00 88.75 82 ILE A O 1
ATOM 664 N N . LYS A 1 83 ? -9.741 4.490 12.615 1.00 89.00 83 LYS A N 1
ATOM 665 C CA . LYS A 1 83 ? -9.123 5.799 12.847 1.00 89.00 83 LYS A CA 1
ATOM 666 C C . LYS A 1 83 ? -9.640 6.462 14.124 1.00 89.00 83 LYS A C 1
ATOM 668 O O . LYS A 1 83 ? -8.832 6.992 14.882 1.00 89.00 83 LYS A O 1
ATOM 673 N N . LYS A 1 84 ? -10.956 6.440 14.366 1.00 88.31 84 LYS A N 1
ATOM 674 C CA . LYS A 1 84 ? -11.573 7.045 15.561 1.00 88.31 84 LYS A CA 1
ATOM 675 C C . LYS A 1 84 ? -11.225 6.271 16.836 1.00 88.31 84 LYS A C 1
ATOM 677 O O . LYS A 1 84 ? -10.731 6.872 17.783 1.00 88.31 84 LYS A O 1
ATOM 682 N N . SER A 1 85 ? -11.428 4.956 16.844 1.00 88.25 85 SER A N 1
ATOM 683 C CA . SER A 1 85 ? -11.214 4.082 18.003 1.00 88.25 85 SER A CA 1
ATOM 684 C C . SER A 1 85 ? -9.760 4.046 18.468 1.00 88.25 85 SER A C 1
ATOM 686 O O . SER A 1 85 ? -9.511 3.978 19.668 1.00 88.25 85 SER A O 1
ATOM 688 N N . PHE A 1 86 ? -8.801 4.122 17.541 1.00 85.25 86 PHE A N 1
ATOM 689 C CA . PHE A 1 86 ? -7.368 4.085 17.858 1.00 85.25 86 PHE A CA 1
ATOM 690 C C . PHE A 1 86 ? -6.680 5.453 17.768 1.00 85.25 86 PHE A C 1
ATOM 692 O O . PHE A 1 86 ? -5.469 5.546 17.953 1.00 85.25 86 PHE A O 1
ATOM 699 N N . GLY A 1 87 ? -7.426 6.529 17.493 1.00 87.19 87 GLY A N 1
ATOM 700 C CA . GLY A 1 87 ? -6.876 7.884 17.398 1.00 87.19 87 GLY A CA 1
ATOM 701 C C . GLY A 1 87 ? -5.796 8.040 16.319 1.00 87.19 87 GLY A C 1
ATOM 702 O O . GLY A 1 87 ? -4.838 8.792 16.511 1.00 87.19 87 GLY A O 1
ATOM 703 N N . LEU A 1 88 ? -5.915 7.324 15.193 1.00 87.94 88 LEU A N 1
ATOM 704 C CA . LEU A 1 88 ? -4.896 7.331 14.140 1.00 87.94 88 LEU A CA 1
ATOM 705 C C . LEU A 1 88 ? -4.781 8.720 13.495 1.00 87.94 88 LEU A C 1
ATOM 707 O O . LEU A 1 88 ? -5.725 9.245 12.898 1.00 87.94 88 LEU A O 1
ATOM 711 N N . LYS A 1 89 ? -3.580 9.302 13.570 1.00 87.75 89 LYS A N 1
ATOM 712 C CA . LYS A 1 89 ? -3.269 10.627 13.001 1.00 87.75 89 LYS A CA 1
ATOM 713 C C . LYS A 1 89 ? -2.662 10.572 11.597 1.00 87.75 89 LYS A C 1
ATOM 715 O O . LYS A 1 89 ? -2.543 11.605 10.947 1.00 87.75 89 LYS A O 1
ATOM 720 N N . ARG A 1 90 ? -2.261 9.388 11.130 1.00 90.25 90 ARG A N 1
ATOM 721 C CA . ARG A 1 90 ? -1.555 9.188 9.857 1.00 90.25 90 ARG A CA 1
ATOM 722 C C . ARG A 1 90 ? -2.023 7.923 9.147 1.00 90.25 90 ARG A C 1
ATOM 724 O O . ARG A 1 90 ? -2.676 7.078 9.752 1.00 90.25 90 ARG A O 1
ATOM 731 N N . LEU A 1 91 ? -1.631 7.806 7.880 1.00 92.31 91 LEU A N 1
ATOM 732 C CA . LEU A 1 91 ? -1.821 6.606 7.072 1.00 92.31 91 LEU A CA 1
ATOM 733 C C . LEU A 1 91 ? -1.183 5.390 7.759 1.00 92.31 91 LEU A C 1
ATOM 735 O O . LEU A 1 91 ? 0.000 5.425 8.113 1.00 92.31 91 LEU A O 1
ATOM 739 N N . PHE A 1 92 ? -1.959 4.317 7.898 1.00 92.75 92 PHE A N 1
ATOM 740 C CA . PHE A 1 92 ? -1.516 3.056 8.486 1.00 92.75 92 PHE A CA 1
ATOM 741 C C . PHE A 1 92 ? -0.887 2.129 7.431 1.00 92.75 92 PHE A C 1
ATOM 743 O O . PHE A 1 92 ? -1.326 1.008 7.202 1.00 92.75 92 PHE A O 1
ATOM 750 N N . LEU A 1 93 ? 0.137 2.645 6.748 1.00 93.88 93 LEU A N 1
ATOM 751 C CA . LEU A 1 93 ? 0.957 1.928 5.774 1.00 93.88 93 LEU A CA 1
ATOM 752 C C . LEU A 1 93 ? 2.423 2.113 6.167 1.00 93.88 93 LEU A C 1
ATOM 754 O O . LEU A 1 93 ? 2.862 3.239 6.408 1.00 93.88 93 LEU A O 1
ATOM 758 N N . HIS A 1 94 ? 3.167 1.014 6.249 1.00 93.62 94 HIS A N 1
ATOM 759 C CA . HIS A 1 94 ? 4.555 0.997 6.702 1.00 93.62 94 HIS A CA 1
ATOM 760 C C . HIS A 1 94 ? 5.389 0.137 5.758 1.00 93.62 94 HIS A C 1
ATOM 762 O O . HIS A 1 94 ? 5.025 -1.006 5.496 1.00 93.62 94 HIS A O 1
ATOM 768 N N . ALA A 1 95 ? 6.494 0.682 5.253 1.00 94.31 95 ALA A N 1
ATOM 769 C CA . ALA A 1 95 ? 7.470 -0.091 4.494 1.00 94.31 95 ALA A CA 1
ATOM 770 C C . ALA A 1 95 ? 8.311 -0.899 5.489 1.00 94.31 95 ALA A C 1
ATOM 772 O O . ALA A 1 95 ? 9.266 -0.382 6.066 1.00 94.31 95 ALA A O 1
ATOM 773 N N . SER A 1 96 ? 7.895 -2.138 5.755 1.00 93.38 96 SER A N 1
ATOM 774 C CA . SER A 1 96 ? 8.510 -2.985 6.779 1.00 93.38 96 SER A CA 1
ATOM 775 C C . SER A 1 96 ? 9.847 -3.565 6.347 1.00 93.38 96 SER A C 1
ATOM 777 O O . SER A 1 96 ? 10.735 -3.702 7.182 1.00 93.38 96 SER A O 1
ATOM 779 N N . GLU A 1 97 ? 9.997 -3.918 5.072 1.00 93.75 97 GLU A N 1
ATOM 780 C CA . GLU A 1 97 ? 11.179 -4.603 4.555 1.00 93.75 97 GLU A CA 1
ATOM 781 C C . GLU A 1 97 ? 11.513 -4.107 3.147 1.00 93.75 97 GLU A C 1
ATOM 783 O O . GLU A 1 97 ? 10.621 -3.763 2.369 1.00 93.75 97 GLU A O 1
ATOM 788 N N . ILE A 1 98 ? 12.803 -4.072 2.823 1.00 94.62 98 ILE A N 1
ATOM 789 C CA . ILE A 1 98 ? 13.301 -3.831 1.469 1.00 94.62 98 ILE A CA 1
ATOM 790 C C . ILE A 1 98 ? 14.515 -4.722 1.212 1.00 94.62 98 ILE A C 1
ATOM 792 O O . ILE A 1 98 ? 15.384 -4.878 2.073 1.00 94.62 98 ILE A O 1
ATOM 796 N N . SER A 1 99 ? 14.566 -5.298 0.014 1.00 93.50 99 SER A N 1
ATOM 797 C CA . SER A 1 99 ? 15.676 -6.123 -0.455 1.00 93.50 99 SER A CA 1
ATOM 798 C C . SER A 1 99 ? 16.102 -5.654 -1.836 1.00 93.50 99 SER A C 1
ATOM 800 O O . SER A 1 99 ? 15.247 -5.395 -2.683 1.00 93.50 99 SER A O 1
ATOM 802 N N . PHE A 1 100 ? 17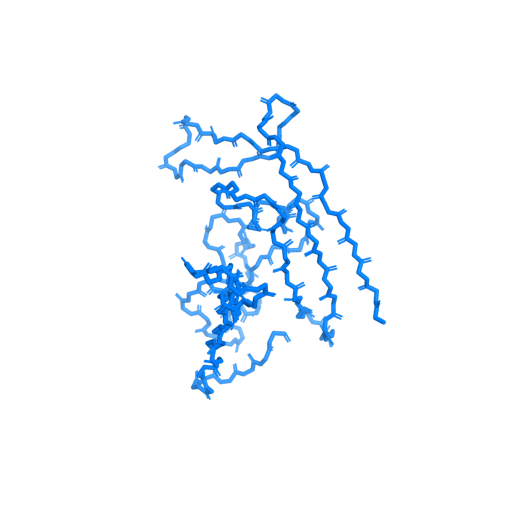.404 -5.564 -2.076 1.00 93.12 100 PHE A N 1
ATOM 803 C CA . PHE A 1 100 ? 17.950 -5.250 -3.394 1.00 93.12 100 PHE A CA 1
ATOM 804 C C . PHE A 1 100 ? 19.310 -5.932 -3.595 1.00 93.12 100 PHE A C 1
ATOM 806 O O . PHE A 1 100 ? 19.988 -6.218 -2.603 1.00 93.12 100 PHE A O 1
ATOM 813 N N . PRO A 1 101 ? 19.705 -6.225 -4.848 1.00 92.25 101 PRO A N 1
ATOM 814 C CA . PRO A 1 101 ? 21.000 -6.831 -5.139 1.00 92.25 101 PRO A CA 1
ATOM 815 C C . PRO A 1 101 ? 22.149 -5.998 -4.579 1.00 92.25 101 PRO A C 1
ATOM 817 O O . PRO A 1 101 ? 22.070 -4.765 -4.539 1.00 92.25 101 PRO A O 1
ATOM 820 N N . LYS A 1 102 ? 23.223 -6.661 -4.151 1.00 90.31 102 LYS A N 1
ATOM 821 C CA . LYS A 1 102 ? 24.466 -5.951 -3.856 1.00 90.31 102 LYS A CA 1
ATOM 822 C C . LYS A 1 102 ? 25.082 -5.395 -5.140 1.00 90.31 102 LYS A C 1
ATOM 824 O O . LYS A 1 102 ? 24.800 -5.861 -6.238 1.00 90.31 102 LYS A O 1
ATOM 829 N N . PHE A 1 103 ? 25.927 -4.380 -4.981 1.00 86.25 103 PHE A N 1
ATOM 830 C CA . PHE A 1 103 ? 26.653 -3.761 -6.095 1.00 86.25 103 PHE A CA 1
ATOM 831 C C . PHE A 1 103 ? 27.902 -4.556 -6.517 1.00 86.25 103 PHE A C 1
ATOM 833 O O . PHE A 1 103 ? 28.626 -4.119 -7.406 1.00 86.25 103 PHE A O 1
ATOM 840 N N . ASP A 1 104 ? 28.178 -5.686 -5.865 1.00 86.62 104 ASP A N 1
ATOM 841 C CA . ASP A 1 104 ? 29.309 -6.559 -6.166 1.00 86.62 104 ASP A CA 1
ATOM 842 C C . ASP A 1 104 ? 28.891 -7.740 -7.063 1.00 86.62 104 ASP A C 1
ATOM 844 O O . ASP A 1 104 ? 27.717 -7.961 -7.349 1.00 86.62 104 ASP A O 1
ATOM 848 N N . THR A 1 105 ? 29.870 -8.518 -7.525 1.00 79.50 105 THR A N 1
ATOM 849 C CA . THR A 1 105 ? 29.652 -9.759 -8.290 1.00 79.50 105 THR A CA 1
ATOM 850 C C . THR A 1 105 ? 29.128 -10.916 -7.436 1.00 79.50 105 THR A C 1
ATOM 852 O O . THR A 1 105 ? 28.965 -12.027 -7.944 1.00 79.50 105 THR A O 1
ATOM 855 N N . SER A 1 106 ? 28.868 -10.701 -6.142 1.00 77.75 106 SER A N 1
ATOM 856 C CA . SER A 1 106 ? 28.293 -11.739 -5.296 1.00 77.75 106 SER A CA 1
ATOM 857 C C . SER A 1 106 ? 26.798 -11.858 -5.586 1.00 77.75 106 SER A C 1
ATOM 859 O O . SER A 1 106 ? 26.080 -10.869 -5.687 1.00 77.75 106 SER A O 1
ATOM 861 N N . ASN A 1 107 ? 26.286 -13.085 -5.671 1.00 77.56 107 ASN A N 1
ATOM 862 C CA . ASN A 1 107 ? 24.861 -13.330 -5.908 1.00 77.56 107 ASN A CA 1
ATOM 863 C C . ASN A 1 107 ? 24.018 -13.151 -4.623 1.00 77.56 107 ASN A C 1
ATOM 865 O O . ASN A 1 107 ? 23.101 -13.924 -4.349 1.00 77.56 107 ASN A O 1
ATOM 869 N N . SER A 1 108 ? 24.390 -12.187 -3.774 1.00 86.50 108 SER A N 1
ATOM 870 C CA . SER A 1 108 ? 23.760 -11.929 -2.479 1.00 86.50 108 SER A CA 1
ATOM 871 C C . SER A 1 108 ? 23.033 -10.582 -2.471 1.00 86.50 108 SER A C 1
ATOM 873 O O . SER A 1 108 ? 23.401 -9.655 -3.187 1.00 86.50 108 SER A O 1
ATOM 875 N N . ASN A 1 109 ? 21.986 -10.467 -1.652 1.00 91.31 109 ASN A N 1
ATOM 876 C CA . ASN A 1 109 ? 21.165 -9.257 -1.559 1.00 91.31 109 ASN A CA 1
ATOM 877 C C . ASN A 1 109 ? 21.477 -8.475 -0.278 1.00 91.31 109 ASN A C 1
ATOM 879 O O . ASN A 1 109 ? 21.745 -9.066 0.772 1.00 91.31 109 ASN A O 1
ATOM 883 N N . TYR A 1 110 ? 21.382 -7.146 -0.341 1.00 92.62 110 TYR A N 1
ATOM 884 C CA . TYR A 1 110 ? 21.147 -6.343 0.852 1.00 92.62 110 TYR A CA 1
ATOM 885 C C . TYR A 1 110 ? 19.697 -6.521 1.298 1.00 92.62 110 TYR A C 1
ATOM 887 O O . TYR A 1 110 ? 18.782 -6.554 0.474 1.00 92.62 110 TYR A O 1
ATOM 895 N N . HIS A 1 111 ? 19.490 -6.617 2.608 1.00 93.56 111 HIS A N 1
ATOM 896 C CA . HIS A 1 111 ? 18.170 -6.747 3.201 1.00 93.56 111 HIS A CA 1
ATOM 897 C C . HIS A 1 111 ? 18.071 -5.870 4.443 1.00 93.56 111 HIS A C 1
ATOM 899 O O . HIS A 1 111 ? 18.887 -5.979 5.358 1.00 93.56 111 HIS A O 1
ATOM 905 N N . PHE A 1 112 ? 17.059 -5.010 4.473 1.00 93.38 112 PHE A N 1
ATOM 906 C CA . PHE A 1 112 ? 16.804 -4.096 5.577 1.00 93.38 112 PHE A CA 1
ATOM 907 C C . PHE A 1 112 ? 15.381 -4.290 6.086 1.00 93.38 112 PHE A C 1
ATOM 909 O O . PHE A 1 112 ? 14.440 -4.391 5.296 1.00 93.38 112 PHE A O 1
ATOM 916 N N . LYS A 1 113 ? 15.222 -4.287 7.413 1.00 93.19 113 LYS A N 1
ATOM 917 C CA . LYS A 1 113 ? 13.919 -4.312 8.083 1.00 93.19 113 LYS A CA 1
ATOM 918 C C . LYS A 1 113 ? 13.740 -3.064 8.933 1.00 93.19 113 LYS A C 1
ATOM 920 O O . LYS A 1 113 ? 14.577 -2.751 9.776 1.00 93.19 113 LYS A O 1
ATOM 925 N N . ALA A 1 114 ? 12.620 -2.381 8.749 1.00 90.00 114 ALA A N 1
ATOM 926 C CA . ALA A 1 114 ? 12.182 -1.289 9.599 1.00 90.00 114 ALA A CA 1
ATOM 927 C C . ALA A 1 114 ? 11.171 -1.827 10.614 1.00 90.00 114 ALA A C 1
ATOM 929 O O . ALA A 1 114 ? 10.010 -2.090 10.286 1.00 90.00 114 ALA A O 1
ATOM 930 N N . ILE A 1 115 ? 11.609 -1.981 11.864 1.00 81.50 115 ILE A N 1
ATOM 931 C CA . ILE A 1 115 ? 10.743 -2.437 12.953 1.00 81.50 115 ILE A CA 1
ATOM 932 C C . ILE A 1 115 ? 9.626 -1.411 13.158 1.00 81.50 115 ILE A C 1
ATOM 934 O O . ILE A 1 115 ? 9.871 -0.210 13.286 1.00 81.50 115 ILE A O 1
ATOM 938 N N . PHE A 1 116 ? 8.386 -1.888 13.210 1.00 69.62 116 PHE A N 1
ATOM 939 C CA . PHE A 1 116 ? 7.244 -1.053 13.552 1.00 69.62 116 PHE A CA 1
ATOM 940 C C . PHE A 1 116 ? 7.391 -0.574 15.007 1.00 69.62 116 PHE A C 1
ATOM 942 O O . PHE A 1 116 ? 7.264 -1.367 15.943 1.00 69.62 116 PHE A O 1
ATOM 949 N N . LEU A 1 117 ? 7.716 0.709 15.211 1.00 50.00 117 LEU A N 1
ATOM 950 C CA . LEU A 1 117 ? 7.895 1.273 16.550 1.00 50.00 117 LEU A CA 1
ATOM 951 C C . LEU A 1 117 ? 6.589 1.164 17.344 1.00 50.00 117 LEU A C 1
ATOM 953 O O . LEU A 1 117 ? 5.551 1.709 16.976 1.00 50.00 117 LEU A O 1
ATOM 957 N N . ARG A 1 118 ? 6.689 0.459 18.469 1.00 45.47 118 ARG A N 1
ATOM 958 C CA . ARG A 1 118 ? 5.630 0.016 19.386 1.00 45.47 118 ARG A CA 1
ATOM 959 C C . ARG A 1 118 ? 4.930 1.139 20.170 1.00 45.47 118 ARG A C 1
ATOM 961 O O . ARG A 1 118 ? 4.356 0.866 21.221 1.00 45.47 118 ARG A O 1
ATOM 968 N N . SER A 1 119 ? 4.982 2.389 19.713 1.00 36.88 119 SER A N 1
ATOM 969 C CA . SER A 1 119 ? 4.361 3.503 20.429 1.00 36.88 119 SER A CA 1
ATOM 970 C C . SER A 1 119 ? 2.967 3.786 19.874 1.00 36.88 119 SER A C 1
ATOM 972 O O . SER A 1 119 ? 2.798 4.065 18.689 1.00 36.88 119 SER A O 1
ATOM 974 N N . SER A 1 120 ? 1.978 3.721 20.769 1.00 32.38 120 SER A N 1
ATOM 975 C CA . SER A 1 120 ? 0.522 3.858 20.576 1.00 32.38 120 SER A CA 1
ATOM 976 C C . SER A 1 120 ? -0.203 2.693 19.877 1.00 32.38 120 SER A C 1
ATOM 978 O O . SER A 1 120 ? -0.459 2.708 18.683 1.00 32.38 120 SER A O 1
ATOM 980 N N . LYS A 1 121 ? -0.573 1.706 20.707 1.00 34.09 121 LYS A N 1
ATOM 981 C CA . LYS A 1 1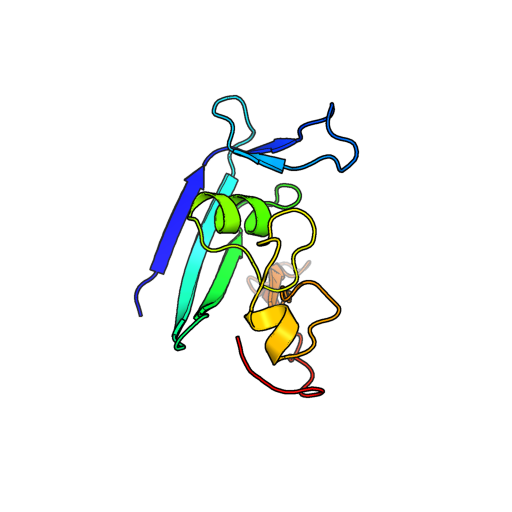21 ? -1.773 0.846 20.647 1.00 34.09 121 LYS A CA 1
ATOM 982 C C . LYS A 1 121 ? -2.274 0.383 19.261 1.00 34.09 121 LYS A C 1
ATOM 984 O O . LYS A 1 121 ? -2.989 1.084 18.560 1.00 34.09 121 LYS A O 1
ATOM 989 N N . LEU A 1 122 ? -2.064 -0.921 19.091 1.00 32.47 122 LEU A N 1
ATOM 990 C CA . LEU A 1 122 ? -2.716 -1.902 18.227 1.00 32.47 122 LEU A CA 1
ATOM 991 C C . LEU A 1 122 ? -2.212 -2.086 16.791 1.00 32.47 122 LEU A C 1
ATOM 993 O O . LEU A 1 122 ? -2.163 -1.198 15.950 1.00 32.47 122 LEU A O 1
ATOM 997 N N . PHE A 1 123 ? -1.849 -3.355 16.615 1.00 36.41 123 PHE A N 1
ATOM 998 C CA . PHE A 1 123 ? -1.464 -4.089 15.435 1.00 36.41 123 PHE A CA 1
ATOM 999 C C . PHE A 1 123 ? -2.523 -3.989 14.348 1.00 36.41 123 PHE A C 1
ATOM 1001 O O . PHE A 1 123 ? -3.714 -3.899 14.642 1.00 36.41 123 PHE A O 1
ATOM 1008 N N . CYS A 1 124 ? -2.020 -4.015 13.122 1.00 41.16 124 CYS A N 1
ATOM 1009 C CA . CYS A 1 124 ? -2.757 -4.118 11.883 1.00 41.16 124 CYS A CA 1
ATOM 1010 C C . CYS A 1 124 ? -3.650 -5.354 11.856 1.00 41.16 124 CYS A C 1
ATOM 1012 O O . CYS A 1 124 ? -3.300 -6.336 12.564 1.00 41.16 124 CYS A O 1
#

Foldseek 3Di:
DDKDKDFFFWDQPPVDPVSDIEGDPPHHTWMKMWDWPADDPQATDTDMDTPDDDDCRVQRSCLVVVRHFQQDPPRDDPCRPCCVVQVDPHTPDDPAKDWDCDPDPDRDIDIDGDDDPPPGDDDD

Secondary structure (DSSP, 8-state):
--EEEEE--EEE-SSSTT--EEE-TTSBP-EEEEEEEEE-SS-EEEEEEESS--TTHHHHHHHHTT-PPTT-TTTS-TT-HHHHHTT--S------EEEEE-SSSSS-EEEEE------SS---

Sequence (124 aa):
MKGFIIDQPIRIDRNNKYRKSIIDAEGLKAITEFKMVKRFSHASLFEISPITGRTHQIRAHSAFINMPIAGDIRYGIKNDIIKKSFGLKRLFLHASEISFPKFDTSNSNYHFKAIFLRSSKLFC

Radius of gyration: 16.18 Å; chains: 1; bounding box: 46×37×41 Å